Protein AF-X1FVX4-F1 (afdb_monomer)

Foldseek 3Di:
DPPVVVVVVVVVVVVVVVVVVCVVVVPPDPPPPPPPPDPPPPDDDDPPDPQDKDKDWDWDQDPVPRGTDTDIDIWGDDPDPVVGVD

Organism: NCBI:txid412755

Secondary structure (DSSP, 8-state):
--HHHHHHHHHHHHHHHHHHHHHHHH-------PPP-PPPP-----------EEEEEEEEE-TTTS-EEEEEEEEE--S-HHHH--

Sequence (86 aa):
MGVKRVALLAVLLTILAILVVIFFRSGALEKIKPPAEAPPPLLEPSPPGPVQMRKIVLFFLSEADTLLHPEEREITASSSIVRQAK

Nearest PDB structures (foldseek):
  7lix-assembly1_A  TM=5.507E-01  e=2.870E+00  Porphyridium purpureum
  8rj8-assembly1_C  TM=4.154E-01  e=7.104E+00  Bacillus cereus
  5wf7-assembly1_B  TM=2.647E-01  e=3.718E+00  Thermochaetoides thermophila DSM 1495
  5bjs-assembly1_B  TM=2.896E-01  e=7.579E+00  Thermochaetoides thermophila

Structure (mmCIF, N/CA/C/O backbone):
data_AF-X1FVX4-F1
#
_entry.id   AF-X1FVX4-F1
#
loop_
_atom_site.group_PDB
_atom_site.id
_atom_site.type_symbol
_atom_site.label_atom_id
_atom_site.label_alt_id
_atom_site.label_comp_id
_atom_site.label_asym_id
_atom_site.label_entity_id
_atom_site.label_seq_id
_atom_site.pdbx_PDB_ins_code
_atom_site.Cartn_x
_atom_site.Cartn_y
_atom_site.Cartn_z
_atom_site.occupancy
_atom_site.B_iso_or_equiv
_atom_site.auth_seq_id
_atom_site.auth_comp_id
_atom_site.auth_asym_id
_atom_site.auth_atom_id
_atom_site.pdbx_PDB_model_num
ATOM 1 N N . MET A 1 1 ? 14.777 9.833 -38.141 1.00 61.31 1 MET A N 1
ATOM 2 C CA . MET A 1 1 ? 15.115 10.331 -36.785 1.00 61.31 1 MET A CA 1
ATOM 3 C C . MET A 1 1 ? 16.622 10.530 -36.687 1.00 61.31 1 MET A C 1
ATOM 5 O O . MET A 1 1 ? 17.349 9.643 -37.105 1.00 61.31 1 MET A O 1
ATOM 9 N N . GLY A 1 2 ? 17.107 11.653 -36.146 1.00 84.25 2 GLY A N 1
ATOM 10 C CA . GLY A 1 2 ? 18.547 11.820 -35.904 1.00 84.25 2 GLY A CA 1
ATOM 11 C C . GLY A 1 2 ? 19.060 10.778 -34.906 1.00 84.25 2 GLY A C 1
ATOM 12 O O . GLY A 1 2 ? 18.403 10.542 -33.895 1.00 84.25 2 GLY A O 1
ATOM 13 N N . VAL A 1 3 ? 20.222 10.178 -35.175 1.00 86.56 3 VAL A N 1
ATOM 14 C CA . VAL A 1 3 ? 20.814 9.071 -34.390 1.00 86.56 3 VAL A CA 1
ATOM 15 C C . VAL A 1 3 ? 20.857 9.382 -32.886 1.00 86.56 3 VAL A C 1
ATOM 17 O O . VAL A 1 3 ? 20.530 8.539 -32.059 1.00 86.56 3 VAL A O 1
ATOM 20 N N . LYS A 1 4 ? 21.131 10.646 -32.533 1.00 88.56 4 LYS A N 1
ATOM 21 C CA . LYS A 1 4 ? 21.124 11.158 -31.151 1.00 88.56 4 LYS A CA 1
ATOM 22 C C . LYS A 1 4 ? 19.755 11.046 -30.464 1.00 88.56 4 LYS A C 1
ATOM 24 O O . LYS A 1 4 ? 19.687 10.722 -29.286 1.00 88.56 4 LYS A O 1
ATOM 29 N N . ARG A 1 5 ? 18.662 11.291 -31.198 1.00 90.75 5 ARG A N 1
ATOM 30 C CA . ARG A 1 5 ? 17.287 11.169 -30.678 1.00 90.75 5 ARG A CA 1
ATOM 31 C C . ARG A 1 5 ? 16.899 9.707 -30.475 1.00 90.75 5 ARG A C 1
ATOM 33 O O . ARG A 1 5 ? 16.226 9.399 -29.503 1.00 90.75 5 ARG A O 1
ATOM 40 N N . VAL A 1 6 ? 17.346 8.820 -31.367 1.00 93.25 6 VAL A N 1
ATOM 41 C CA . VAL A 1 6 ? 17.123 7.371 -31.232 1.00 93.25 6 VAL A CA 1
ATOM 42 C C . VAL A 1 6 ? 17.876 6.827 -30.019 1.00 93.25 6 VAL A C 1
ATOM 44 O O . VAL A 1 6 ? 17.286 6.117 -29.213 1.00 93.25 6 VAL A O 1
ATOM 47 N N . ALA A 1 7 ? 19.139 7.222 -29.841 1.00 93.00 7 ALA A N 1
ATOM 48 C CA . ALA A 1 7 ? 19.935 6.842 -28.678 1.00 93.00 7 ALA A CA 1
ATOM 49 C C . ALA A 1 7 ? 19.309 7.343 -27.367 1.00 93.00 7 ALA A C 1
ATOM 51 O O . ALA A 1 7 ? 19.169 6.572 -26.423 1.00 93.00 7 ALA A O 1
ATOM 52 N N . LEU A 1 8 ? 18.864 8.605 -27.328 1.00 95.31 8 LEU A N 1
ATOM 53 C CA . LEU A 1 8 ? 18.185 9.167 -26.161 1.00 95.31 8 LEU A CA 1
ATOM 54 C C . LEU A 1 8 ? 16.904 8.393 -25.819 1.00 95.31 8 LEU A C 1
ATOM 56 O O . LEU A 1 8 ? 16.699 8.041 -24.662 1.00 95.31 8 LEU A O 1
ATOM 60 N N . LEU A 1 9 ? 16.067 8.096 -26.819 1.00 95.75 9 LEU A N 1
ATOM 61 C CA . LEU A 1 9 ? 14.839 7.322 -26.622 1.00 95.75 9 LEU A CA 1
ATOM 62 C C . LEU A 1 9 ? 15.129 5.910 -26.107 1.00 95.75 9 LEU A C 1
ATOM 64 O O . LEU A 1 9 ? 14.455 5.459 -25.187 1.00 95.75 9 LEU A O 1
ATOM 68 N N . ALA A 1 10 ? 16.144 5.237 -26.653 1.00 95.88 10 ALA A N 1
ATOM 69 C CA . ALA A 1 10 ? 16.542 3.903 -26.212 1.00 95.88 10 ALA A CA 1
ATOM 70 C C . ALA A 1 10 ? 17.012 3.903 -24.749 1.00 95.88 10 ALA A C 1
ATOM 72 O O . ALA A 1 10 ? 16.589 3.052 -23.966 1.00 95.88 10 ALA A O 1
ATOM 73 N N . VAL A 1 11 ? 17.828 4.886 -24.354 1.00 97.00 11 VAL A N 1
ATOM 74 C CA . VAL A 1 11 ? 18.270 5.050 -22.961 1.00 97.00 11 VAL A CA 1
ATOM 75 C C . VAL A 1 11 ? 17.075 5.297 -22.041 1.00 97.00 11 VAL A C 1
ATOM 77 O O . VAL A 1 11 ? 16.951 4.629 -21.018 1.00 97.00 11 VAL A O 1
ATOM 80 N N . LEU A 1 12 ? 16.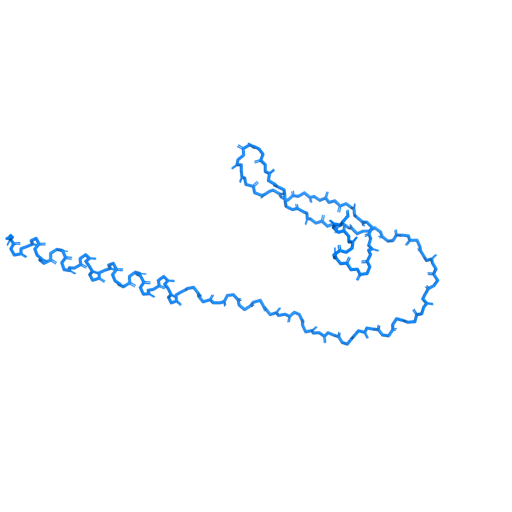162 6.194 -22.423 1.00 97.06 12 LEU A N 1
ATOM 81 C CA . LEU A 1 12 ? 14.984 6.518 -21.617 1.00 97.06 12 LEU A CA 1
ATOM 82 C C . LEU A 1 12 ? 14.078 5.295 -21.408 1.00 97.06 12 LEU A C 1
ATOM 84 O O . LEU A 1 12 ? 13.645 5.032 -20.288 1.00 97.06 12 LEU A O 1
ATOM 88 N N . LEU A 1 13 ? 13.840 4.518 -22.470 1.00 97.25 13 LEU A N 1
ATOM 89 C CA . LEU A 1 13 ? 13.073 3.271 -22.411 1.00 97.25 13 LEU A CA 1
ATOM 90 C C . LEU A 1 13 ? 13.736 2.238 -21.501 1.00 97.25 13 LEU A C 1
ATOM 92 O O . LEU A 1 13 ? 13.057 1.560 -20.734 1.00 97.25 13 LEU A O 1
ATOM 96 N N . THR A 1 14 ? 15.064 2.148 -21.562 1.00 97.38 14 THR A N 1
ATOM 97 C CA . THR A 1 14 ? 15.837 1.230 -20.721 1.00 97.38 14 THR A CA 1
ATOM 98 C C . THR A 1 14 ? 15.709 1.609 -19.246 1.00 97.38 14 THR A C 1
ATOM 100 O O . THR A 1 14 ? 15.414 0.755 -18.414 1.00 97.38 14 THR A O 1
ATOM 103 N N . ILE A 1 15 ? 15.856 2.897 -18.917 1.00 97.44 15 ILE A N 1
ATOM 104 C CA . ILE A 1 15 ? 15.688 3.410 -17.548 1.00 97.44 15 ILE A CA 1
ATOM 105 C C . ILE A 1 15 ? 14.264 3.146 -17.043 1.00 97.44 15 ILE A C 1
ATOM 107 O O . ILE A 1 15 ? 14.088 2.661 -15.925 1.00 97.44 15 ILE A O 1
ATOM 111 N N . LEU A 1 16 ? 13.250 3.415 -17.869 1.00 97.25 16 LEU A N 1
ATOM 112 C CA . LEU A 1 16 ? 11.853 3.169 -17.516 1.00 97.25 16 LEU A CA 1
ATOM 113 C C . LEU A 1 16 ? 11.602 1.685 -17.220 1.00 97.25 16 LEU A C 1
ATOM 115 O O . LEU A 1 16 ? 10.990 1.361 -16.206 1.00 97.25 16 LEU A O 1
ATOM 119 N N . ALA A 1 17 ? 12.105 0.784 -18.065 1.00 96.75 17 ALA A N 1
ATOM 120 C CA . ALA A 1 17 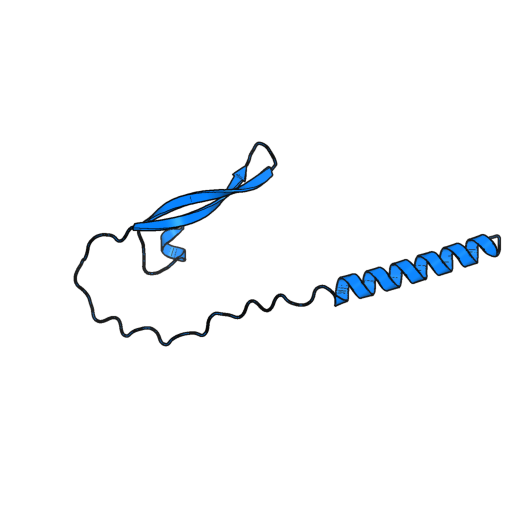? 11.963 -0.653 -17.856 1.00 96.75 17 ALA A CA 1
ATOM 121 C C . ALA A 1 17 ? 12.607 -1.106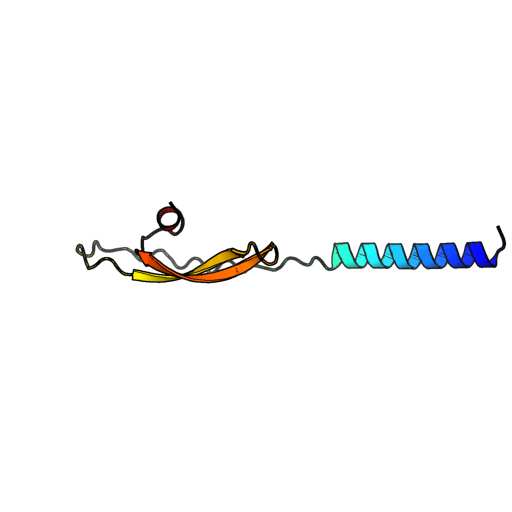 -16.534 1.00 96.75 17 ALA A C 1
ATOM 123 O O . ALA A 1 17 ? 12.007 -1.884 -15.794 1.00 96.75 17 ALA A O 1
ATOM 124 N N . ILE A 1 18 ? 13.789 -0.577 -16.200 1.00 96.25 18 ILE A N 1
ATOM 125 C CA . ILE A 1 18 ? 14.465 -0.856 -14.926 1.00 96.25 18 ILE A CA 1
ATOM 126 C C . ILE A 1 18 ? 13.610 -0.389 -13.742 1.00 96.25 18 ILE A C 1
ATOM 128 O O . ILE A 1 18 ? 13.402 -1.159 -12.806 1.00 96.25 18 ILE A O 1
ATOM 132 N N . LEU A 1 19 ? 13.077 0.836 -13.788 1.00 95.00 19 LEU A N 1
ATOM 133 C CA . LEU A 1 19 ? 12.222 1.385 -12.729 1.00 95.00 19 LEU A CA 1
ATOM 134 C C . LEU A 1 19 ? 10.964 0.543 -12.510 1.00 95.00 19 LEU A C 1
ATOM 136 O O . LEU A 1 19 ? 10.628 0.244 -11.368 1.00 95.00 19 LEU A O 1
ATOM 140 N N . VAL A 1 20 ? 10.307 0.117 -13.590 1.00 94.69 20 VAL A N 1
ATOM 141 C CA . VAL A 1 20 ? 9.144 -0.778 -13.531 1.00 94.69 20 VAL A CA 1
ATOM 142 C C . VAL A 1 20 ? 9.525 -2.082 -12.832 1.00 94.69 20 VAL A C 1
ATOM 144 O O . VAL A 1 20 ? 8.879 -2.475 -11.865 1.00 94.69 20 VAL A O 1
ATOM 147 N N . VAL A 1 21 ? 10.614 -2.731 -13.249 1.00 93.12 21 VAL A N 1
ATOM 148 C CA . VAL A 1 21 ? 11.063 -3.987 -12.629 1.00 93.12 21 VAL A CA 1
ATOM 149 C C . VAL A 1 21 ? 11.379 -3.799 -11.145 1.00 93.12 21 VAL A C 1
ATOM 151 O O . VAL A 1 21 ? 10.980 -4.638 -10.339 1.00 93.12 21 VAL A O 1
ATOM 154 N N . ILE A 1 22 ? 12.056 -2.711 -10.768 1.00 89.81 22 ILE A N 1
ATOM 155 C CA . ILE A 1 22 ? 12.348 -2.400 -9.364 1.00 89.81 22 ILE A CA 1
ATOM 156 C C . ILE A 1 22 ? 11.052 -2.180 -8.590 1.00 89.81 22 ILE A C 1
ATOM 158 O O . ILE A 1 22 ? 10.896 -2.775 -7.536 1.00 89.81 22 ILE A O 1
ATOM 162 N N . PHE A 1 23 ? 10.103 -1.398 -9.101 1.00 86.94 23 PHE A N 1
ATOM 163 C CA . PHE A 1 23 ? 8.846 -1.111 -8.410 1.00 86.94 23 PHE A CA 1
ATOM 164 C C . PHE A 1 23 ? 8.031 -2.384 -8.149 1.00 86.94 23 PHE A C 1
ATOM 166 O O . PHE A 1 23 ? 7.626 -2.648 -7.019 1.00 86.94 23 PHE A O 1
ATOM 173 N N . PHE A 1 24 ? 7.874 -3.233 -9.168 1.00 83.00 24 PHE A N 1
ATOM 174 C CA . PHE A 1 24 ? 7.135 -4.490 -9.039 1.00 83.00 24 PHE A CA 1
ATOM 175 C C . PHE A 1 24 ? 7.876 -5.555 -8.214 1.00 83.00 24 PHE A C 1
ATOM 177 O O . PHE A 1 24 ? 7.227 -6.401 -7.605 1.00 83.00 24 PHE A O 1
ATOM 184 N N . ARG A 1 25 ? 9.217 -5.532 -8.155 1.00 79.38 25 ARG A N 1
ATOM 185 C CA . ARG A 1 25 ? 10.003 -6.443 -7.298 1.00 79.38 25 ARG A CA 1
ATOM 186 C C . ARG A 1 25 ? 10.208 -5.927 -5.873 1.00 79.38 25 ARG A C 1
ATOM 188 O O . ARG A 1 25 ? 10.397 -6.733 -4.970 1.00 79.38 25 ARG A O 1
ATOM 195 N N . SER A 1 26 ? 10.191 -4.611 -5.673 1.00 65.94 26 SER A N 1
ATOM 196 C CA . SER A 1 26 ? 10.420 -3.949 -4.385 1.00 65.94 26 SER A CA 1
ATOM 197 C C . SER A 1 26 ? 9.146 -3.807 -3.554 1.00 65.94 26 SER A C 1
ATOM 199 O O . SER A 1 26 ? 9.240 -3.426 -2.391 1.00 65.94 26 SER A O 1
ATOM 201 N N . GLY A 1 27 ? 7.979 -4.178 -4.094 1.00 58.56 27 GLY A N 1
ATOM 202 C CA . GLY A 1 27 ? 6.758 -4.459 -3.329 1.00 58.56 27 GLY A CA 1
ATOM 203 C C . GLY A 1 27 ? 6.877 -5.743 -2.501 1.00 58.56 27 GLY A C 1
ATOM 204 O O . GLY A 1 27 ? 5.992 -6.597 -2.534 1.00 58.56 27 GLY A O 1
ATOM 205 N N . ALA A 1 28 ? 8.011 -5.921 -1.822 1.00 58.34 28 ALA A N 1
ATOM 206 C CA . ALA A 1 28 ? 8.264 -7.033 -0.934 1.00 58.34 28 ALA A CA 1
ATOM 207 C C . ALA A 1 28 ? 7.221 -7.006 0.182 1.00 58.34 28 ALA A C 1
ATOM 209 O O . ALA A 1 28 ? 7.167 -6.062 0.966 1.00 58.34 28 ALA A O 1
ATOM 210 N N . LEU A 1 29 ? 6.406 -8.063 0.190 1.00 60.00 29 LEU A N 1
ATOM 211 C CA . LEU A 1 29 ? 5.512 -8.483 1.256 1.00 60.00 29 LEU A CA 1
ATOM 212 C C . LEU A 1 29 ? 5.971 -7.950 2.614 1.00 60.00 29 LEU A C 1
ATOM 214 O O . LEU A 1 29 ? 6.934 -8.464 3.193 1.00 60.00 29 LEU A O 1
ATOM 218 N N . GLU A 1 30 ? 5.227 -6.994 3.163 1.00 56.69 30 GLU A N 1
ATOM 219 C CA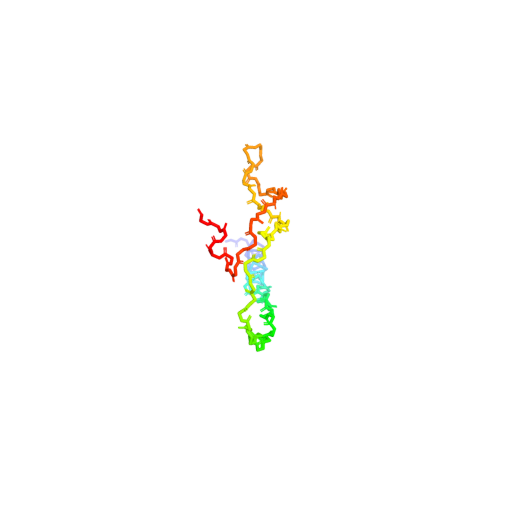 . GLU A 1 30 ? 5.200 -6.844 4.606 1.00 56.69 30 GLU A CA 1
ATOM 220 C C . GLU A 1 30 ? 4.749 -8.193 5.169 1.00 56.69 30 GLU A C 1
ATOM 222 O O . GLU A 1 30 ? 3.592 -8.601 5.054 1.00 56.69 30 GLU A O 1
ATOM 227 N N . LYS A 1 31 ? 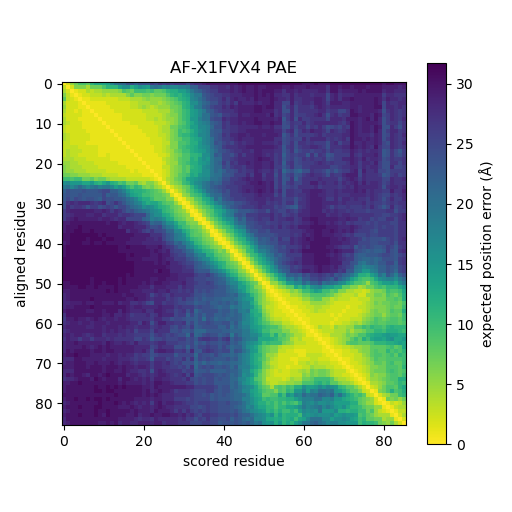5.699 -8.946 5.732 1.00 54.47 31 LYS A N 1
ATOM 228 C CA . LYS A 1 31 ? 5.390 -10.086 6.585 1.00 54.47 31 LYS A CA 1
ATOM 229 C C . LYS A 1 31 ? 4.737 -9.515 7.832 1.00 54.47 31 LYS A C 1
ATOM 231 O O . LYS A 1 31 ? 5.403 -9.285 8.840 1.00 54.47 31 LYS A O 1
ATOM 236 N N . ILE A 1 32 ? 3.425 -9.319 7.770 1.00 58.22 32 ILE A N 1
ATOM 237 C CA . ILE A 1 32 ? 2.603 -9.272 8.967 1.00 58.22 32 ILE A CA 1
ATOM 238 C C . ILE A 1 32 ? 2.793 -10.648 9.594 1.00 58.22 32 ILE A C 1
ATOM 240 O O . ILE A 1 32 ? 2.231 -11.636 9.133 1.00 58.22 32 ILE A O 1
ATOM 244 N N . LYS A 1 33 ? 3.698 -10.742 10.569 1.00 52.84 33 LYS A N 1
ATOM 245 C CA . LYS A 1 33 ? 3.851 -11.933 11.394 1.00 52.84 33 LYS A CA 1
ATOM 246 C C . LYS A 1 33 ? 2.507 -12.070 12.112 1.00 52.84 33 LYS A C 1
ATOM 248 O O . LYS A 1 33 ? 2.227 -11.210 12.950 1.00 52.84 33 LYS A O 1
ATOM 253 N N . PRO A 1 34 ? 1.652 -13.058 11.784 1.00 54.66 34 PRO A N 1
ATOM 254 C CA . PRO A 1 34 ? 0.496 -13.289 12.626 1.00 54.66 34 PRO A CA 1
ATOM 255 C C . PRO A 1 34 ? 1.056 -13.560 14.028 1.00 54.66 34 PRO A C 1
ATOM 257 O O . PRO A 1 34 ? 2.029 -14.322 14.151 1.00 54.66 34 PRO A O 1
ATOM 260 N N . PRO A 1 35 ? 0.565 -12.869 15.071 1.00 53.16 35 PRO A N 1
ATOM 261 C CA . PRO A 1 35 ? 0.979 -13.182 16.426 1.00 53.16 35 PRO A CA 1
ATOM 262 C C . PRO A 1 35 ? 0.746 -14.676 16.626 1.00 53.16 35 PRO A C 1
ATOM 264 O O . PRO A 1 35 ? -0.287 -15.200 16.210 1.00 53.16 35 PRO A O 1
ATOM 267 N N . ALA A 1 36 ? 1.758 -15.357 17.166 1.00 48.09 36 ALA A N 1
ATOM 268 C CA . ALA A 1 36 ? 1.680 -16.778 17.454 1.00 48.09 36 ALA A CA 1
ATOM 269 C C . ALA A 1 36 ? 0.365 -17.039 18.190 1.00 48.09 36 ALA A C 1
ATOM 271 O O . ALA A 1 36 ? 0.091 -16.394 19.204 1.00 48.09 36 ALA A O 1
ATOM 272 N N . GLU A 1 37 ? -0.451 -17.921 17.624 1.00 48.28 37 GLU A N 1
ATOM 273 C CA . GLU A 1 37 ? -1.699 -18.372 18.213 1.00 48.28 37 GLU A CA 1
ATOM 274 C C . GLU A 1 37 ? -1.340 -19.069 19.526 1.00 48.28 37 GLU A C 1
ATOM 276 O O . GLU A 1 37 ? -0.939 -20.232 19.565 1.00 48.28 37 GLU A O 1
ATOM 281 N N . ALA A 1 38 ? -1.357 -18.295 20.611 1.00 51.91 38 ALA A N 1
ATOM 282 C CA . ALA A 1 38 ? -1.311 -18.839 21.949 1.00 51.91 38 ALA A CA 1
ATOM 283 C C . ALA A 1 38 ? -2.565 -19.711 22.104 1.00 51.91 38 ALA A C 1
ATOM 285 O O . ALA A 1 38 ? -3.644 -19.268 21.691 1.00 51.91 38 ALA A O 1
ATOM 286 N N . PRO A 1 39 ? -2.453 -20.928 22.670 1.00 51.56 39 PRO A N 1
ATOM 287 C CA . PRO A 1 39 ? -3.614 -21.765 22.925 1.00 51.56 39 PRO A CA 1
ATOM 288 C C . PRO A 1 39 ? -4.672 -20.934 23.654 1.00 51.56 39 PRO A C 1
ATOM 290 O O . PRO A 1 39 ? -4.308 -20.202 24.584 1.00 51.56 39 PRO A O 1
ATOM 293 N N . PRO A 1 40 ? -5.950 -20.997 23.240 1.00 50.12 40 PRO A N 1
ATOM 294 C CA . PRO A 1 40 ? -6.996 -20.259 23.922 1.00 50.12 40 PRO A CA 1
ATOM 295 C C . PRO A 1 40 ? -6.935 -20.633 25.407 1.00 50.12 40 PRO A C 1
ATOM 297 O O . PRO A 1 40 ? -6.930 -21.828 25.725 1.00 50.12 40 PRO A O 1
ATOM 300 N N . PRO A 1 41 ? -6.835 -19.652 26.322 1.00 50.19 41 PRO A N 1
ATOM 301 C CA . PRO A 1 41 ? -6.920 -19.958 27.734 1.00 50.19 41 PRO A CA 1
ATOM 302 C C . PRO A 1 41 ? -8.261 -20.651 27.950 1.00 50.19 41 PRO A C 1
ATOM 304 O O . PRO A 1 41 ? -9.296 -20.181 27.471 1.00 50.19 41 PRO A O 1
ATOM 307 N N . LEU A 1 42 ? -8.224 -21.801 28.621 1.00 50.16 42 LEU A N 1
ATOM 308 C CA . LEU A 1 42 ? -9.412 -22.478 29.116 1.00 50.16 42 LEU A CA 1
ATOM 309 C C . LEU A 1 42 ? -10.125 -21.472 30.028 1.00 50.16 42 LEU A C 1
ATOM 311 O O . LEU A 1 42 ? -9.706 -21.237 31.158 1.00 50.16 42 LEU A O 1
ATOM 315 N N . LEU A 1 43 ? -11.130 -20.787 29.479 1.00 46.34 43 LEU A N 1
ATOM 316 C CA . LEU A 1 43 ? -11.950 -19.841 30.217 1.00 46.34 43 LEU A CA 1
ATOM 317 C C . LEU A 1 43 ? -12.820 -20.662 31.164 1.00 46.34 43 LEU A C 1
ATOM 319 O O . LEU A 1 43 ? -13.877 -21.164 30.781 1.00 46.34 43 LEU A O 1
ATOM 323 N N . GLU A 1 44 ? -12.358 -20.810 32.402 1.00 50.03 44 GLU A N 1
ATOM 324 C CA . GLU A 1 44 ? -13.251 -21.111 33.512 1.00 50.03 44 GLU A CA 1
ATOM 325 C C . GLU A 1 44 ? -14.335 -20.019 33.565 1.00 50.03 44 GLU A C 1
ATOM 327 O O . GLU A 1 44 ? -14.030 -18.835 33.363 1.00 50.03 44 GLU A O 1
ATOM 332 N N . PRO A 1 45 ? -15.611 -20.380 33.786 1.00 44.53 45 PRO A N 1
ATOM 333 C CA . PRO A 1 45 ? -16.695 -19.411 33.817 1.00 44.53 45 PRO A CA 1
ATOM 334 C C . PRO A 1 45 ? -16.530 -18.504 35.041 1.00 44.53 45 PRO A C 1
ATOM 336 O O . PRO A 1 45 ? -16.908 -18.854 36.156 1.00 44.53 45 PRO A O 1
ATOM 339 N N . SER A 1 46 ? -15.935 -17.331 34.824 1.00 44.34 46 SER A N 1
ATOM 340 C CA . SER A 1 46 ? -15.828 -16.283 35.836 1.00 44.34 46 SER A CA 1
ATOM 341 C C . SER A 1 46 ? -17.177 -15.556 35.977 1.00 44.34 46 SER A C 1
ATOM 343 O O . SER A 1 46 ? -17.878 -15.389 34.972 1.00 44.34 46 SER A O 1
ATOM 345 N N . PRO A 1 47 ? -17.579 -15.140 37.196 1.00 51.25 47 PRO A N 1
ATOM 346 C CA . PRO A 1 47 ? -18.885 -14.532 37.457 1.00 51.25 47 PRO A CA 1
ATOM 347 C C . PRO A 1 47 ? -19.054 -13.203 36.696 1.00 51.25 47 PRO A C 1
ATOM 349 O O . PRO A 1 47 ? -18.061 -12.653 36.215 1.00 51.25 47 PRO A O 1
ATOM 352 N N . PRO A 1 48 ? -20.276 -12.639 36.600 1.00 49.56 48 PRO A N 1
ATOM 353 C CA . PRO A 1 48 ? -20.516 -11.371 35.912 1.00 49.56 48 PRO A CA 1
ATOM 354 C C . PRO A 1 48 ? -19.824 -10.218 36.657 1.00 49.56 48 PRO A C 1
ATOM 356 O O . PRO A 1 48 ? -20.390 -9.587 37.546 1.00 49.56 48 PRO A O 1
ATOM 359 N N . GLY A 1 49 ? -18.557 -9.988 36.316 1.00 50.91 49 GLY A N 1
ATOM 360 C CA . GLY A 1 49 ? -17.746 -8.870 36.775 1.00 50.91 49 GLY A CA 1
ATOM 361 C C . GLY A 1 49 ? -18.045 -7.590 35.987 1.00 50.91 49 GLY A C 1
ATOM 362 O O . GLY A 1 49 ? -18.664 -7.645 34.921 1.00 50.91 49 GLY A O 1
ATOM 363 N N . PRO A 1 50 ? -17.618 -6.426 36.506 1.00 53.41 50 PRO A N 1
ATOM 364 C CA . PRO A 1 50 ? -17.942 -5.120 35.944 1.00 53.41 50 PRO A CA 1
ATOM 365 C C . PRO A 1 50 ? -17.490 -5.017 34.486 1.00 53.41 50 PRO A C 1
ATOM 367 O O . PRO A 1 50 ? -16.421 -5.504 34.118 1.00 53.41 50 PRO A O 1
ATOM 370 N N . VAL A 1 51 ? -18.327 -4.378 33.666 1.00 60.50 51 VAL A N 1
ATOM 371 C CA . VAL A 1 51 ? -18.100 -4.140 32.237 1.00 60.50 51 VAL A CA 1
ATOM 372 C C . VAL A 1 51 ? -16.734 -3.470 32.055 1.00 60.50 51 VAL A C 1
ATOM 374 O O . VAL A 1 51 ? -16.580 -2.282 32.327 1.00 60.50 51 VAL A O 1
ATOM 377 N N . GLN A 1 52 ? -15.723 -4.241 31.648 1.00 64.31 52 GLN A N 1
ATOM 378 C CA . GLN A 1 52 ? -14.369 -3.721 31.470 1.00 64.31 52 GLN A CA 1
ATOM 379 C C . GLN A 1 52 ? -14.384 -2.717 30.315 1.00 64.31 52 GLN A C 1
ATOM 381 O O . GLN A 1 52 ? -14.798 -3.051 29.208 1.00 64.31 52 GLN A O 1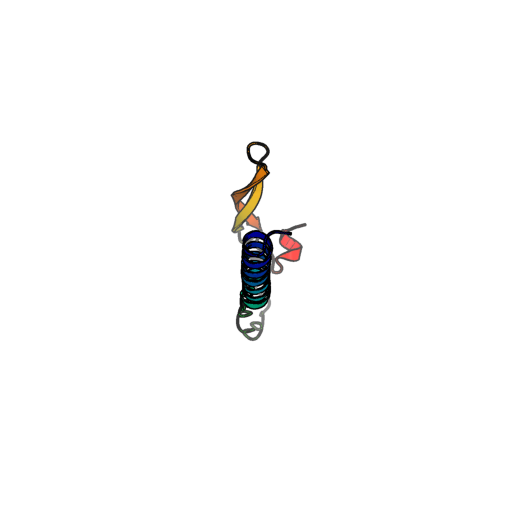
ATOM 386 N N . MET A 1 53 ? -13.968 -1.479 30.569 1.00 73.50 53 MET A N 1
ATOM 387 C CA . MET A 1 53 ? -13.808 -0.459 29.531 1.00 73.50 53 MET A CA 1
ATOM 388 C C . MET A 1 53 ? -12.382 -0.530 28.984 1.00 73.50 53 MET A C 1
ATOM 390 O O . MET A 1 53 ? -11.423 -0.650 29.747 1.00 73.50 53 MET A O 1
ATOM 394 N N . ARG A 1 54 ? -12.228 -0.469 27.661 1.00 73.50 54 ARG A N 1
ATOM 395 C CA . ARG A 1 54 ? -10.932 -0.470 26.980 1.00 73.50 54 ARG A CA 1
ATOM 396 C C . ARG A 1 54 ? -10.778 0.804 26.162 1.00 73.50 54 ARG A C 1
ATOM 398 O O . ARG A 1 54 ? -11.644 1.131 25.356 1.00 73.50 54 ARG A O 1
ATOM 405 N N . LYS A 1 55 ? -9.638 1.474 26.330 1.00 80.00 55 LYS A N 1
ATOM 406 C CA . LYS A 1 55 ? -9.227 2.603 25.493 1.00 80.00 55 LYS A CA 1
ATOM 407 C C . LYS A 1 55 ? -8.649 2.082 24.174 1.00 80.00 55 LYS A C 1
ATOM 409 O O . LYS A 1 55 ? -7.738 1.250 24.187 1.00 80.00 55 LYS A O 1
ATOM 414 N N . ILE A 1 56 ? -9.198 2.534 23.053 1.00 80.19 56 ILE A N 1
ATOM 415 C CA . ILE A 1 56 ? -8.747 2.205 21.697 1.00 80.19 56 ILE A CA 1
ATOM 416 C C . ILE A 1 56 ? -8.514 3.482 20.889 1.00 80.19 56 ILE A C 1
ATOM 418 O O . ILE A 1 56 ? -9.031 4.541 21.239 1.00 80.19 56 ILE A O 1
ATOM 422 N N . VAL A 1 57 ? -7.752 3.367 19.803 1.00 85.81 57 VAL A N 1
ATOM 423 C CA . VAL A 1 57 ? -7.555 4.440 18.822 1.00 85.81 57 VAL A CA 1
ATOM 424 C C . VAL A 1 57 ? -8.272 4.041 17.538 1.00 85.81 57 VAL A C 1
ATOM 426 O O . VAL A 1 57 ? -8.004 2.971 16.988 1.00 85.81 57 VAL A O 1
ATOM 429 N N . LEU A 1 58 ? -9.203 4.875 17.088 1.00 85.12 58 LEU A N 1
ATOM 430 C CA . LEU A 1 58 ? -9.940 4.732 15.835 1.00 85.12 58 LEU A CA 1
ATOM 431 C C . LEU A 1 58 ? -9.433 5.771 14.840 1.00 85.12 58 LEU A C 1
ATOM 433 O O . LEU A 1 58 ? -9.019 6.848 15.242 1.00 85.12 58 LEU A O 1
ATOM 437 N N . PHE A 1 59 ? -9.456 5.453 13.551 1.00 88.06 59 PHE A N 1
ATOM 438 C CA . PHE A 1 59 ? -9.030 6.381 12.506 1.00 88.06 59 PHE A CA 1
ATOM 439 C C . PHE A 1 59 ? -10.248 6.836 11.707 1.00 88.06 59 PHE A C 1
ATOM 441 O O . PHE A 1 59 ? -10.893 6.010 11.058 1.00 88.06 59 PHE A O 1
ATOM 448 N N . PHE A 1 60 ? -10.561 8.129 11.755 1.00 88.00 60 PHE A N 1
ATOM 449 C CA . PHE A 1 60 ? -11.704 8.721 11.060 1.00 88.00 60 PHE A CA 1
ATOM 450 C C . PHE A 1 60 ? -11.252 9.655 9.947 1.00 88.00 60 PHE A C 1
ATOM 452 O O . PHE A 1 60 ? -10.203 10.287 10.036 1.00 88.00 60 PHE A O 1
ATOM 459 N N . 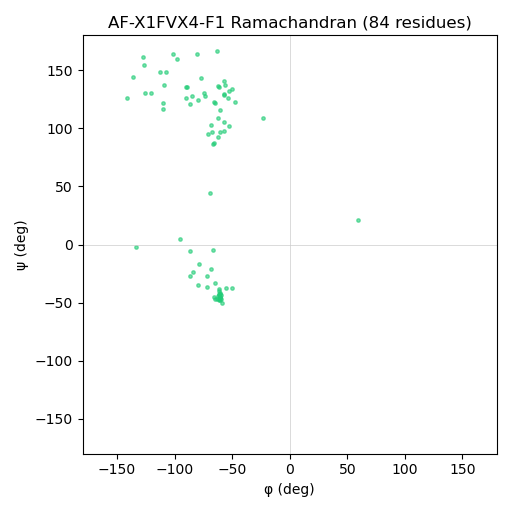LEU A 1 61 ? -12.049 9.727 8.885 1.00 90.81 61 LEU A N 1
ATOM 460 C CA . LEU A 1 61 ? -11.795 10.641 7.781 1.00 90.81 61 LEU A CA 1
ATOM 461 C C . LEU A 1 61 ? -12.122 12.073 8.220 1.00 90.81 61 LEU A C 1
ATOM 463 O O . LEU A 1 61 ? -13.221 12.331 8.705 1.00 90.81 61 LEU A O 1
ATOM 467 N N . SER A 1 62 ? -11.182 12.994 8.039 1.00 86.12 62 SER A N 1
ATOM 468 C CA . SER A 1 62 ? -11.394 14.418 8.291 1.00 86.12 62 SER A CA 1
ATOM 469 C C . SER A 1 62 ? -11.927 15.119 7.048 1.00 86.12 62 SER A C 1
ATOM 471 O O . SER A 1 62 ? -11.400 14.954 5.949 1.00 86.12 62 SER A O 1
ATOM 473 N N . GLU A 1 63 ? -12.932 15.970 7.239 1.00 86.69 63 GLU A N 1
ATOM 474 C CA . GLU A 1 63 ? -13.487 16.834 6.190 1.00 86.69 63 GLU A CA 1
ATOM 475 C C . GLU A 1 63 ? -12.502 17.932 5.747 1.00 86.69 63 GLU A C 1
ATOM 477 O O . GLU A 1 63 ? -12.637 18.494 4.663 1.00 86.69 63 GLU A O 1
ATOM 482 N N . ALA A 1 64 ? -11.509 18.264 6.581 1.00 85.81 64 ALA A N 1
ATOM 483 C CA . ALA A 1 64 ? -10.591 19.371 6.318 1.00 85.81 64 ALA A CA 1
ATOM 484 C C . ALA A 1 64 ? -9.481 19.013 5.317 1.00 85.81 64 ALA A C 1
ATOM 486 O O . ALA A 1 64 ? -9.049 19.870 4.547 1.00 85.81 64 ALA A O 1
ATOM 487 N N . ASP A 1 65 ? -9.002 17.768 5.340 1.00 89.62 65 ASP A N 1
ATOM 488 C CA . ASP A 1 65 ? -7.870 17.314 4.525 1.00 89.62 65 ASP A CA 1
ATOM 489 C C . ASP A 1 65 ? -8.116 15.977 3.814 1.00 89.62 65 ASP A C 1
ATOM 491 O O . ASP A 1 65 ? -7.290 15.549 3.009 1.00 89.62 65 ASP A O 1
ATOM 495 N N . THR A 1 66 ? -9.275 15.342 4.017 1.00 86.12 66 THR A N 1
ATOM 496 C CA . THR A 1 66 ? -9.608 14.015 3.469 1.00 86.12 66 THR A CA 1
ATOM 497 C C . THR A 1 66 ? -8.634 12.916 3.918 1.00 86.12 66 THR A C 1
ATOM 499 O O . THR A 1 66 ? -8.520 11.877 3.265 1.00 86.12 66 THR A O 1
ATOM 502 N N . LEU A 1 67 ? -7.907 13.128 5.021 1.00 91.38 67 LEU A N 1
ATOM 503 C CA . LEU A 1 67 ? -6.984 12.155 5.600 1.00 91.38 67 LEU A CA 1
ATOM 504 C C . LEU A 1 67 ? -7.606 11.455 6.809 1.00 91.38 67 LEU A C 1
ATOM 506 O O . LEU A 1 67 ? -8.611 11.896 7.365 1.00 91.38 67 LEU A O 1
ATOM 510 N N . LEU A 1 68 ? -7.004 10.329 7.200 1.00 92.81 68 LEU A N 1
ATOM 511 C CA . LEU A 1 68 ? -7.402 9.571 8.383 1.00 92.81 68 LEU A CA 1
ATOM 512 C C . LEU A 1 68 ? -6.696 10.108 9.633 1.00 92.81 68 LEU A C 1
ATOM 514 O O . LEU A 1 68 ? -5.469 10.058 9.717 1.00 92.81 68 LEU A O 1
ATOM 518 N N . HIS A 1 69 ? -7.472 10.549 10.620 1.00 89.44 69 HIS A N 1
ATOM 519 C CA . HIS A 1 69 ? -6.978 11.080 11.890 1.00 89.44 69 HIS A CA 1
ATOM 520 C C . HIS A 1 69 ? -7.258 10.116 13.044 1.00 89.44 69 HIS A C 1
ATOM 522 O O . HIS A 1 69 ? -8.353 9.552 13.107 1.00 89.44 69 HIS A O 1
ATOM 528 N N . PRO A 1 70 ? -6.290 9.909 13.953 1.00 89.94 70 PRO A N 1
ATOM 529 C CA . PRO A 1 70 ? -6.482 9.077 15.129 1.00 89.94 70 PRO A CA 1
ATOM 530 C C . PRO A 1 70 ? -7.341 9.788 16.184 1.00 89.94 70 PRO A C 1
ATOM 532 O O . PRO A 1 70 ? -7.034 10.901 16.605 1.00 89.94 70 PRO A O 1
ATOM 535 N N . GLU A 1 71 ? -8.361 9.099 16.680 1.00 84.31 71 GLU A N 1
ATOM 536 C CA . GLU A 1 71 ? -9.217 9.518 17.786 1.00 84.31 71 GLU A CA 1
ATOM 537 C C . GLU A 1 71 ? -9.254 8.444 18.873 1.00 84.31 71 GLU A C 1
ATOM 539 O O . GLU A 1 71 ? -9.482 7.259 18.612 1.00 84.31 71 GLU A O 1
ATOM 544 N N . GLU A 1 72 ? -9.038 8.858 20.119 1.00 87.19 72 GLU A N 1
ATOM 545 C CA . GLU A 1 72 ? -9.083 7.959 21.268 1.00 87.19 72 GLU A CA 1
ATOM 546 C C . GLU A 1 72 ? -10.521 7.799 21.768 1.00 87.19 72 GLU A C 1
ATOM 548 O O . GLU A 1 72 ? -11.199 8.783 22.065 1.00 87.19 72 GLU A O 1
ATOM 553 N N . ARG A 1 73 ? -10.984 6.554 21.917 1.00 79.25 73 ARG A N 1
ATOM 554 C CA . ARG A 1 73 ? -12.318 6.259 22.448 1.00 79.25 73 ARG A CA 1
ATOM 555 C C . ARG A 1 73 ? -12.294 5.120 23.450 1.00 79.25 73 ARG A C 1
ATOM 557 O O . ARG A 1 73 ? -11.561 4.143 23.303 1.00 79.25 73 ARG A O 1
ATOM 564 N N . GLU A 1 74 ? -13.139 5.242 24.462 1.00 82.31 74 GLU A N 1
ATOM 565 C CA . GLU A 1 74 ? -13.416 4.169 25.408 1.00 82.31 74 GLU A CA 1
ATOM 566 C C . GLU A 1 74 ? -14.583 3.327 24.892 1.00 82.31 74 GLU A C 1
ATOM 568 O O . GLU A 1 74 ? -15.648 3.852 24.559 1.00 82.31 74 GLU A O 1
ATOM 573 N N . ILE A 1 75 ? -14.371 2.016 24.792 1.00 77.00 75 ILE A N 1
ATOM 574 C CA . ILE A 1 75 ? -15.392 1.055 24.377 1.00 77.00 75 ILE A CA 1
ATOM 575 C C . ILE A 1 75 ? -15.524 -0.069 25.399 1.00 77.00 75 ILE A C 1
ATOM 577 O O . ILE A 1 75 ? -14.577 -0.415 26.108 1.00 77.00 75 ILE A O 1
ATOM 581 N N . THR A 1 76 ? -16.701 -0.684 25.452 1.00 75.81 76 THR A N 1
ATOM 582 C CA . THR A 1 76 ? -16.918 -1.893 26.244 1.00 75.81 76 THR A CA 1
ATOM 583 C C . THR A 1 76 ? -16.078 -3.043 25.694 1.00 75.81 76 THR A C 1
ATOM 585 O O . THR A 1 76 ? -16.226 -3.448 24.539 1.00 75.81 76 THR A O 1
ATOM 588 N N . ALA A 1 77 ? -15.211 -3.606 26.532 1.00 64.31 77 ALA A N 1
ATOM 589 C CA . ALA A 1 77 ? -14.426 -4.779 26.203 1.00 64.31 77 ALA A CA 1
ATOM 590 C C . ALA A 1 77 ? -15.355 -5.994 26.085 1.00 64.31 77 ALA A C 1
ATOM 592 O O . ALA A 1 77 ? -15.809 -6.568 27.072 1.00 64.31 77 ALA A O 1
ATOM 593 N N . SER A 1 78 ? -15.647 -6.385 24.849 1.00 62.97 78 SER A N 1
ATOM 594 C CA . SER A 1 78 ? -16.255 -7.676 24.530 1.00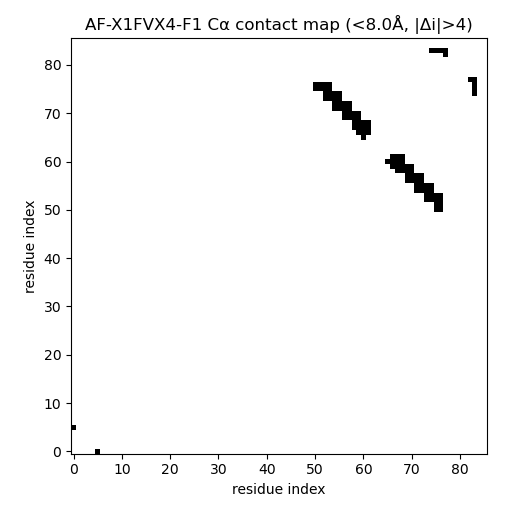 62.97 78 SER A CA 1
ATOM 595 C C . SER A 1 78 ? -15.181 -8.682 24.094 1.00 62.97 78 SER A C 1
ATOM 597 O O . SER A 1 78 ? -14.093 -8.297 23.665 1.00 62.97 78 SER A O 1
ATOM 599 N N . SER A 1 79 ? -15.481 -9.978 24.162 1.00 60.16 79 SER A N 1
ATOM 600 C CA . SER A 1 79 ? -14.556 -11.054 23.772 1.00 60.16 79 SER A CA 1
ATOM 601 C C . SER A 1 79 ? -14.222 -11.100 22.271 1.00 60.16 79 SER A C 1
ATOM 603 O O . SER A 1 79 ? -13.388 -11.901 21.859 1.00 60.16 79 SER A O 1
ATOM 605 N N . SER A 1 80 ? -14.848 -10.260 21.437 1.00 56.53 80 SER A N 1
ATOM 606 C CA . SER A 1 80 ? -14.640 -10.237 19.988 1.00 56.53 80 SER A CA 1
ATOM 607 C C . SER A 1 80 ? -14.629 -8.810 19.447 1.00 56.53 80 SER A C 1
ATOM 609 O O . SER A 1 80 ? -15.603 -8.078 19.603 1.00 56.53 80 SER A O 1
ATOM 611 N N . ILE A 1 81 ? -13.564 -8.446 18.727 1.00 61.84 81 ILE A N 1
ATOM 612 C CA . ILE A 1 81 ? -13.424 -7.139 18.057 1.00 61.84 81 ILE A CA 1
ATOM 613 C C . ILE A 1 81 ? -14.607 -6.876 17.108 1.00 61.84 81 ILE A C 1
ATOM 615 O O . ILE A 1 81 ? -15.140 -5.772 17.067 1.00 61.84 81 ILE A O 1
ATOM 619 N N . VAL A 1 82 ? -15.102 -7.913 16.422 1.00 59.72 82 VAL A N 1
ATOM 620 C CA . VAL A 1 82 ? -16.252 -7.816 15.503 1.00 59.72 82 VAL A CA 1
ATOM 621 C C . VAL A 1 82 ? -17.544 -7.446 16.238 1.00 59.72 82 VAL A C 1
ATOM 623 O O . VAL A 1 82 ? -18.377 -6.728 15.699 1.00 59.72 82 VAL A O 1
ATOM 626 N N . ARG A 1 83 ? -17.715 -7.896 17.488 1.00 59.47 83 ARG A N 1
ATOM 627 C CA . ARG A 1 83 ? -18.873 -7.519 18.314 1.00 59.47 83 ARG A CA 1
ATOM 628 C C . ARG A 1 83 ? -18.741 -6.130 18.942 1.00 59.47 83 ARG A C 1
ATOM 630 O O . ARG A 1 83 ? -19.746 -5.617 19.408 1.00 59.47 83 ARG A O 1
ATOM 637 N N . GLN A 1 84 ? -17.540 -5.549 18.989 1.00 57.09 84 GLN A N 1
ATOM 638 C CA . GLN A 1 84 ? -17.315 -4.190 19.508 1.00 57.09 84 GLN A CA 1
ATOM 639 C C . GLN A 1 84 ? -17.575 -3.101 18.458 1.00 57.09 84 GLN A C 1
ATOM 641 O O . GLN A 1 84 ? -17.827 -1.961 18.826 1.00 57.09 84 GLN A O 1
ATOM 646 N N . ALA A 1 85 ? -17.491 -3.443 17.169 1.00 57.56 85 ALA A N 1
ATOM 647 C CA . ALA A 1 85 ? -17.630 -2.505 16.053 1.00 57.56 85 ALA A CA 1
ATOM 648 C C . ALA A 1 85 ? -19.053 -2.426 15.460 1.00 57.56 85 ALA A C 1
ATOM 650 O O . ALA A 1 85 ? -19.240 -1.772 14.435 1.00 57.56 85 ALA A O 1
ATOM 651 N N . LYS A 1 86 ? -20.029 -3.119 16.056 1.00 54.22 86 LYS A N 1
ATOM 652 C CA . LYS A 1 86 ? -21.445 -3.078 15.665 1.00 54.22 86 LYS A CA 1
ATOM 653 C C . LYS A 1 86 ? -22.225 -2.218 16.646 1.00 54.22 86 LYS A C 1
ATOM 655 O O . LYS A 1 86 ? -23.098 -1.465 16.169 1.00 54.22 86 LYS A O 1
#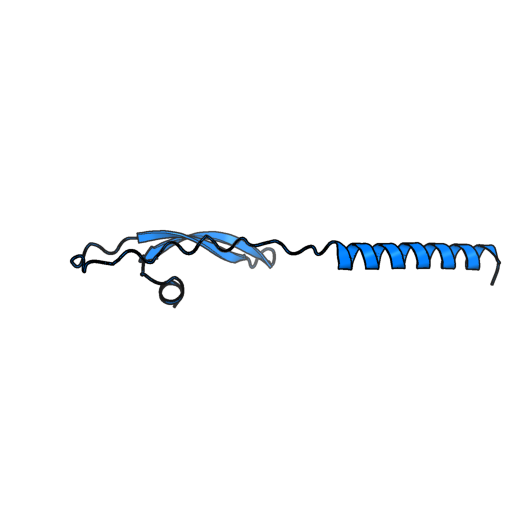

pLDDT: mean 73.77, std 17.74, range [44.34, 97.44]

Solvent-accessible surface area (backbone atoms only — not comparable to full-atom values): 5724 Å² total; per-residue (Å²): 129,60,68,70,58,54,51,51,50,52,51,52,52,50,54,50,53,50,50,51,53,47,56,72,63,65,67,62,75,80,76,75,70,74,74,80,83,67,77,77,74,83,77,72,90,71,75,99,66,80,87,47,73,38,82,44,76,45,73,44,78,37,91,88,77,74,43,75,44,82,43,81,43,78,41,71,63,58,102,39,74,76,74,60,76,111

Radius of gyration: 26.57 Å; Cα contacts (8 Å, |Δi|>4): 50; chains: 1; bounding box: 43×42×74 Å

Mean predicted aligned error: 19.38 Å